Protein AF-A0A2D6N9J0-F1 (afdb_monomer_lite)

pLDDT: mean 84.47, std 14.34, range [40.88, 96.88]

Foldseek 3Di:
DDDPDDPPPQPPVRVVVVVPDDDPPDDDDKDKDFDADPVRHGDVDIDIPVVPPPDDDDDDDDDDD

Secondary structure (DSSP, 8-state):
-PPPP------HHHHHHHTTSPPTTSPPPP-EEEEEPTTS-EEEEEEEGGGGTTS----------

Structure (mmCIF, N/CA/C/O backbone):
data_AF-A0A2D6N9J0-F1
#
_entry.id   AF-A0A2D6N9J0-F1
#
loop_
_atom_site.group_PDB
_atom_site.id
_atom_site.type_symbol
_atom_site.label_atom_id
_atom_site.label_alt_id
_atom_site.label_comp_id
_atom_site.label_asym_id
_atom_site.label_entity_id
_atom_site.label_seq_id
_atom_site.pdbx_PDB_ins_code
_atom_site.Cartn_x
_atom_site.Cartn_y
_atom_site.Cartn_z
_atom_site.occupancy
_atom_site.B_iso_or_equiv
_atom_site.auth_seq_id
_atom_site.auth_comp_id
_atom_site.auth_asym_id
_atom_site.auth_atom_id
_atom_site.pdbx_PDB_model_num
ATOM 1 N N . MET A 1 1 ? 17.266 13.058 -35.478 1.00 40.88 1 MET A N 1
ATOM 2 C CA . MET A 1 1 ? 18.202 13.444 -34.403 1.00 40.88 1 MET A CA 1
ATOM 3 C C . MET A 1 1 ? 17.502 13.142 -33.086 1.00 40.88 1 MET A C 1
ATOM 5 O O . MET A 1 1 ? 16.572 13.855 -32.741 1.00 40.88 1 MET A O 1
ATOM 9 N N . ALA A 1 2 ? 17.806 12.004 -32.457 1.00 51.44 2 ALA A N 1
ATOM 10 C CA . ALA A 1 2 ? 17.191 11.620 -31.186 1.00 51.44 2 ALA A CA 1
ATOM 11 C C . ALA A 1 2 ? 17.849 12.419 -30.051 1.00 51.44 2 ALA A C 1
ATOM 13 O O . ALA A 1 2 ? 19.072 12.554 -30.037 1.00 51.44 2 ALA A O 1
ATOM 14 N N . LEU A 1 3 ? 17.042 12.980 -29.148 1.00 49.97 3 LEU A N 1
ATOM 15 C CA . LEU A 1 3 ? 17.529 13.641 -27.937 1.00 49.97 3 LEU A CA 1
ATOM 16 C C . LEU A 1 3 ? 18.343 12.632 -27.108 1.00 49.97 3 LEU A C 1
ATOM 18 O O . LEU A 1 3 ? 17.913 11.480 -26.998 1.00 49.97 3 LEU A O 1
ATOM 22 N N . PRO A 1 4 ? 19.497 13.017 -26.533 1.00 50.38 4 PRO A N 1
ATOM 23 C CA . PRO A 1 4 ? 20.211 12.130 -25.630 1.00 50.38 4 PRO A CA 1
ATOM 24 C C . PRO A 1 4 ? 19.312 11.824 -24.429 1.00 50.38 4 PRO A C 1
ATOM 26 O O . PRO A 1 4 ? 18.712 12.732 -23.850 1.00 50.38 4 PRO A O 1
ATOM 29 N N . ALA A 1 5 ? 19.208 10.541 -24.079 1.00 62.31 5 ALA A N 1
ATOM 30 C CA . ALA A 1 5 ? 18.571 10.113 -22.844 1.00 62.31 5 ALA A CA 1
ATOM 31 C C . ALA A 1 5 ? 19.225 10.875 -21.685 1.00 62.31 5 ALA A C 1
ATOM 33 O O . ALA A 1 5 ? 20.447 10.836 -21.526 1.00 62.31 5 ALA A O 1
ATOM 34 N N . GLN A 1 6 ? 18.425 11.615 -20.918 1.00 56.91 6 GLN A N 1
ATOM 35 C CA . GLN A 1 6 ? 18.912 12.231 -19.693 1.00 56.91 6 GLN A CA 1
ATOM 36 C C . GLN A 1 6 ? 19.313 11.091 -18.760 1.00 56.91 6 GLN A C 1
ATOM 38 O O . GLN A 1 6 ? 18.474 10.296 -18.349 1.00 56.91 6 GLN A O 1
ATOM 43 N N . VAL A 1 7 ? 20.610 10.963 -18.493 1.00 59.56 7 VAL A N 1
ATOM 44 C CA . VAL A 1 7 ? 21.110 9.986 -17.531 1.00 59.56 7 VAL A CA 1
ATOM 45 C C . VAL A 1 7 ? 20.791 10.549 -16.152 1.00 59.56 7 VAL A C 1
ATOM 47 O O . VAL A 1 7 ? 21.482 11.443 -15.665 1.00 59.56 7 VAL A O 1
ATOM 50 N N . GLU A 1 8 ? 19.697 10.082 -15.554 1.00 62.41 8 GLU A N 1
ATOM 51 C CA . GLU A 1 8 ? 19.404 10.360 -14.152 1.00 62.41 8 GLU A CA 1
ATOM 52 C C . GLU A 1 8 ? 20.525 9.763 -13.300 1.00 62.41 8 GLU A C 1
ATOM 54 O O . GLU A 1 8 ? 20.847 8.578 -13.390 1.00 62.41 8 GLU A O 1
ATOM 59 N N . HIS A 1 9 ? 21.162 10.598 -12.484 1.00 62.84 9 HIS A N 1
ATOM 60 C CA . HIS A 1 9 ? 22.189 10.138 -11.564 1.00 62.84 9 HIS A CA 1
ATOM 61 C C . HIS A 1 9 ? 21.507 9.503 -10.346 1.00 62.84 9 HIS A C 1
ATOM 63 O O . HIS A 1 9 ? 21.291 10.146 -9.318 1.00 62.84 9 HIS A O 1
ATOM 69 N N . VAL A 1 10 ? 21.130 8.235 -10.481 1.00 64.56 10 VAL A N 1
ATOM 70 C CA . VAL A 1 10 ? 20.518 7.445 -9.412 1.00 64.56 10 VAL A CA 1
ATOM 71 C C . VAL A 1 10 ? 21.614 7.060 -8.414 1.00 64.56 10 VAL A C 1
ATOM 73 O O . VAL A 1 10 ? 22.620 6.456 -8.782 1.00 64.56 10 VAL A O 1
ATOM 76 N N . GLY A 1 11 ? 21.476 7.455 -7.146 1.00 79.62 11 GLY A N 1
ATOM 77 C CA . GLY A 1 11 ? 22.428 7.058 -6.108 1.00 79.62 11 GLY A CA 1
ATOM 78 C C . GLY A 1 11 ? 22.407 5.538 -5.886 1.00 79.62 11 GLY A C 1
ATOM 79 O O . GLY A 1 11 ? 21.379 4.897 -6.119 1.00 79.62 11 GLY A O 1
ATOM 80 N N . PRO A 1 12 ? 23.497 4.935 -5.376 1.00 74.56 12 PRO A N 1
ATOM 81 C CA . PRO A 1 12 ? 23.619 3.476 -5.261 1.00 74.56 12 PRO A CA 1
ATOM 82 C C . PRO A 1 12 ? 22.496 2.832 -4.426 1.00 74.56 12 PRO A C 1
ATOM 84 O O . PRO A 1 12 ? 22.062 1.717 -4.704 1.00 74.56 12 PRO A O 1
ATOM 87 N N . TRP A 1 13 ? 21.963 3.551 -3.433 1.00 71.69 13 TRP A N 1
ATOM 88 C CA . TRP A 1 13 ? 20.846 3.085 -2.606 1.00 71.69 13 TRP A CA 1
ATOM 89 C C . TRP A 1 13 ? 19.490 3.116 -3.320 1.00 71.69 13 TRP A C 1
ATOM 91 O O . TRP A 1 13 ? 18.636 2.274 -3.041 1.00 71.69 13 TRP A O 1
ATOM 101 N N . GLN A 1 14 ? 19.278 4.069 -4.232 1.00 78.31 14 GLN A N 1
ATOM 102 C CA . GLN A 1 14 ? 18.064 4.123 -5.050 1.00 78.31 14 GLN A CA 1
ATOM 103 C C . GLN A 1 14 ? 18.079 3.014 -6.103 1.00 78.31 14 GLN A C 1
ATOM 105 O O . GLN A 1 14 ? 17.087 2.301 -6.241 1.00 78.31 14 GLN A O 1
ATOM 110 N N . GLN A 1 15 ? 19.233 2.786 -6.731 1.00 77.12 15 GLN A N 1
ATOM 111 C CA . GLN A 1 15 ? 19.407 1.749 -7.745 1.00 77.12 15 GLN A CA 1
ATOM 112 C C . GLN A 1 15 ? 19.137 0.345 -7.175 1.00 77.12 15 GLN A C 1
ATOM 114 O O . GLN A 1 15 ? 18.314 -0.397 -7.707 1.00 77.12 15 GLN A O 1
ATOM 119 N N . ALA A 1 16 ? 19.701 0.028 -6.004 1.00 80.62 16 ALA A N 1
ATOM 120 C CA . ALA A 1 16 ? 19.458 -1.251 -5.329 1.00 80.62 16 ALA A CA 1
ATOM 121 C C . ALA A 1 16 ? 17.990 -1.458 -4.894 1.00 80.62 16 ALA A C 1
ATOM 123 O O . ALA A 1 16 ? 17.530 -2.594 -4.752 1.00 80.62 16 ALA A O 1
ATOM 124 N N . ARG A 1 17 ? 17.240 -0.374 -4.639 1.00 82.00 17 ARG A N 1
ATOM 125 C CA . ARG A 1 17 ? 15.806 -0.446 -4.312 1.00 82.00 17 ARG A CA 1
ATOM 126 C C . ARG A 1 17 ? 14.970 -0.701 -5.562 1.00 82.00 17 ARG A C 1
ATOM 128 O O . ARG A 1 17 ? 14.028 -1.488 -5.499 1.00 82.00 17 ARG A O 1
ATOM 135 N N . GLU A 1 18 ? 15.296 -0.035 -6.661 1.00 82.94 18 GLU A N 1
ATOM 136 C CA . GLU A 1 18 ? 14.602 -0.188 -7.942 1.00 82.94 18 GLU A CA 1
ATOM 137 C C . GLU A 1 18 ? 14.779 -1.586 -8.529 1.00 82.94 18 GLU A C 1
ATOM 139 O O . GLU A 1 18 ? 13.802 -2.165 -8.992 1.00 82.94 18 GLU A O 1
ATOM 144 N N . GLU A 1 19 ? 15.963 -2.190 -8.395 1.00 85.88 19 GLU A N 1
ATOM 145 C CA . GLU A 1 19 ? 16.210 -3.585 -8.801 1.00 85.88 19 GLU A CA 1
ATOM 146 C C . GLU A 1 19 ? 15.273 -4.597 -8.122 1.00 85.88 19 GLU A C 1
ATOM 148 O O . GLU A 1 19 ? 15.004 -5.668 -8.664 1.00 85.88 19 GLU A O 1
ATOM 153 N N . ARG A 1 20 ? 14.768 -4.271 -6.926 1.00 86.12 20 ARG A N 1
ATOM 154 C CA . ARG A 1 20 ? 13.845 -5.124 -6.162 1.00 86.12 20 ARG A CA 1
ATOM 155 C C . ARG A 1 20 ? 12.382 -4.749 -6.359 1.00 86.12 20 ARG A C 1
ATOM 157 O O . ARG A 1 20 ? 11.510 -5.412 -5.794 1.00 86.12 20 ARG A O 1
ATOM 164 N N . ALA A 1 21 ? 12.097 -3.675 -7.091 1.00 88.94 21 ALA A N 1
ATOM 165 C CA . ALA A 1 21 ? 10.730 -3.273 -7.354 1.00 88.94 21 ALA A CA 1
ATOM 166 C C . ALA A 1 21 ? 10.067 -4.271 -8.321 1.00 88.94 21 ALA A C 1
ATOM 168 O O . ALA A 1 21 ? 10.703 -4.741 -9.267 1.00 88.94 21 ALA A O 1
ATOM 169 N N . PRO A 1 22 ? 8.783 -4.607 -8.113 1.00 91.50 22 PRO A N 1
ATOM 170 C CA . PRO A 1 22 ? 8.042 -5.390 -9.090 1.00 91.50 22 PRO A CA 1
ATOM 171 C C . PRO A 1 22 ? 7.948 -4.619 -10.412 1.00 91.50 22 PRO A C 1
ATOM 173 O O . PRO A 1 22 ? 7.741 -3.404 -10.425 1.00 91.50 22 PRO A O 1
ATOM 176 N N . ALA A 1 23 ? 8.063 -5.336 -11.530 1.00 92.44 23 ALA A N 1
ATOM 177 C CA . ALA A 1 23 ? 7.850 -4.759 -12.851 1.00 92.44 23 ALA A CA 1
ATOM 178 C C . ALA A 1 23 ? 6.402 -4.263 -13.015 1.00 92.44 23 ALA A C 1
ATOM 180 O O . ALA A 1 23 ? 5.470 -4.781 -12.396 1.00 92.44 23 ALA A O 1
ATOM 181 N N . VAL A 1 24 ? 6.191 -3.284 -13.896 1.00 92.38 24 VAL A N 1
ATOM 182 C CA . VAL A 1 24 ? 4.841 -2.804 -14.226 1.00 92.38 24 VAL A CA 1
ATOM 183 C C . VAL A 1 24 ? 3.993 -3.960 -14.769 1.00 92.38 24 VAL A C 1
ATOM 185 O O . VAL A 1 24 ? 4.423 -4.690 -15.658 1.00 92.38 24 VAL A O 1
ATOM 188 N N . GLY A 1 25 ? 2.786 -4.130 -14.222 1.00 92.75 25 GLY A N 1
ATOM 189 C CA . GLY A 1 25 ? 1.871 -5.224 -14.569 1.00 92.75 25 GLY A CA 1
ATOM 190 C C . GLY A 1 25 ? 2.119 -6.532 -13.809 1.00 92.75 25 GLY A C 1
ATOM 191 O O . GLY A 1 25 ? 1.258 -7.411 -13.837 1.00 92.75 25 GLY A O 1
ATOM 192 N N . ALA A 1 26 ? 3.240 -6.660 -13.091 1.00 94.12 26 ALA A N 1
ATOM 193 C CA . ALA A 1 26 ? 3.434 -7.762 -12.157 1.00 94.12 26 ALA A CA 1
ATOM 194 C C . ALA A 1 26 ? 2.502 -7.615 -10.943 1.00 94.12 26 ALA A C 1
ATOM 196 O O . ALA A 1 26 ? 2.056 -6.518 -10.595 1.00 94.12 26 ALA A O 1
ATOM 197 N N . LEU A 1 27 ? 2.224 -8.737 -10.275 1.00 90.94 27 LEU A N 1
ATOM 198 C CA . LEU A 1 27 ? 1.454 -8.728 -9.036 1.00 90.94 27 LEU A CA 1
ATOM 199 C C . LEU A 1 27 ? 2.181 -7.899 -7.974 1.00 90.94 27 LEU A C 1
ATOM 201 O O . LEU A 1 27 ? 3.363 -8.112 -7.700 1.00 90.94 27 LEU A O 1
ATOM 205 N N . ALA A 1 28 ? 1.451 -6.972 -7.356 1.00 92.25 28 ALA A N 1
ATOM 206 C CA . ALA A 1 28 ? 1.956 -6.236 -6.210 1.00 92.25 28 ALA A CA 1
ATOM 207 C C . ALA A 1 28 ? 2.236 -7.216 -5.049 1.00 92.25 28 ALA A C 1
ATOM 209 O O . ALA A 1 28 ? 1.377 -8.054 -4.757 1.00 92.25 28 ALA A O 1
ATOM 210 N N . PRO A 1 29 ? 3.401 -7.127 -4.376 1.00 92.69 29 PRO A N 1
ATOM 211 C CA . PRO A 1 29 ? 3.693 -7.942 -3.203 1.00 92.69 29 PRO A CA 1
ATOM 212 C C . PRO A 1 29 ? 2.640 -7.735 -2.113 1.00 92.69 29 PRO A C 1
ATOM 214 O O . PRO A 1 29 ? 2.307 -6.595 -1.786 1.00 92.69 29 PRO A O 1
ATOM 217 N N . ASP A 1 30 ? 2.131 -8.825 -1.536 1.00 95.69 30 ASP A N 1
ATOM 218 C CA . ASP A 1 30 ? 1.234 -8.721 -0.384 1.00 95.69 30 ASP A CA 1
ATOM 219 C C . ASP A 1 30 ? 2.015 -8.227 0.837 1.00 95.69 30 ASP A C 1
ATOM 221 O O . ASP A 1 30 ? 3.162 -8.613 1.076 1.00 95.69 30 ASP A O 1
ATOM 225 N N . PHE A 1 31 ? 1.376 -7.372 1.623 1.00 94.88 31 PHE A N 1
ATOM 226 C CA . PHE A 1 31 ? 1.913 -6.867 2.877 1.00 94.88 31 PHE A CA 1
ATOM 227 C C . PHE A 1 31 ? 0.772 -6.587 3.850 1.00 94.88 31 PHE A C 1
ATOM 229 O O . PHE A 1 31 ? -0.373 -6.386 3.441 1.00 94.88 31 PHE A O 1
ATOM 236 N N . ALA A 1 32 ? 1.101 -6.549 5.140 1.00 96.56 32 ALA A N 1
ATOM 237 C CA . ALA A 1 32 ? 0.198 -6.139 6.205 1.00 96.56 32 ALA A CA 1
ATOM 238 C C . ALA A 1 32 ? 0.736 -4.870 6.874 1.00 96.56 32 ALA A C 1
ATOM 240 O O . ALA A 1 32 ? 1.932 -4.779 7.155 1.00 96.56 32 ALA A O 1
ATOM 241 N N . LEU A 1 33 ? -0.142 -3.901 7.120 1.00 95.06 33 LEU A N 1
ATOM 242 C CA . LEU A 1 33 ? 0.177 -2.684 7.861 1.00 95.06 33 LEU A CA 1
ATOM 243 C C . LEU A 1 33 ? -0.779 -2.523 9.034 1.00 95.06 33 LEU A C 1
ATOM 245 O O . LEU A 1 33 ? -1.970 -2.832 8.942 1.00 95.06 33 LEU A O 1
ATOM 249 N N . GLU A 1 34 ? -0.263 -1.964 10.124 1.00 95.94 34 GLU A N 1
ATOM 250 C CA . GLU A 1 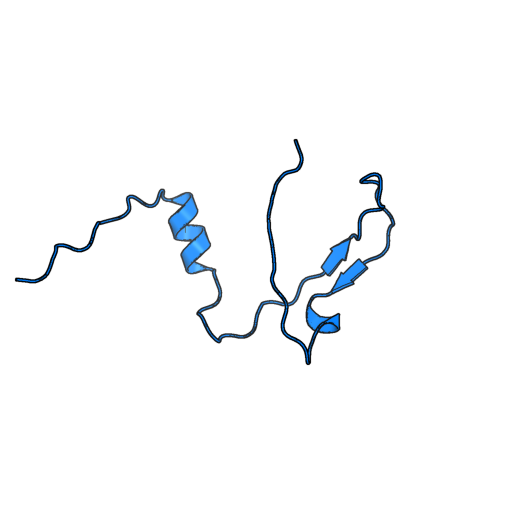34 ? -1.108 -1.534 11.224 1.00 95.94 34 GLU A CA 1
ATOM 251 C C . GLU A 1 34 ? -1.889 -0.282 10.813 1.00 95.94 34 GLU A C 1
ATOM 253 O O . GLU A 1 34 ? -1.324 0.723 10.376 1.00 95.94 34 GLU A O 1
ATOM 258 N N . ARG A 1 35 ? -3.210 -0.330 10.974 1.00 94.00 35 ARG A N 1
ATOM 259 C CA . ARG A 1 35 ? -4.067 0.828 10.754 1.00 94.00 35 ARG A CA 1
ATOM 260 C C . ARG A 1 35 ? -3.857 1.824 11.888 1.00 94.00 35 ARG A C 1
ATOM 262 O O . ARG A 1 35 ? -4.000 1.476 13.058 1.00 94.00 35 ARG A O 1
ATOM 269 N N . LEU A 1 36 ? -3.592 3.075 11.543 1.00 93.06 36 LEU A N 1
ATOM 270 C CA . LEU A 1 36 ? -3.554 4.156 12.520 1.00 93.06 36 LEU A CA 1
ATOM 271 C C . LEU A 1 36 ? -4.965 4.668 12.829 1.00 93.06 36 LEU A C 1
ATOM 273 O O . LEU A 1 36 ? -5.892 4.571 12.014 1.00 93.06 36 LEU A O 1
ATOM 277 N N . SER A 1 37 ? -5.131 5.202 14.033 1.00 92.38 37 SER A N 1
ATOM 278 C CA . SER A 1 37 ? -6.320 5.951 14.413 1.00 92.38 37 SER A CA 1
ATOM 279 C C . SER A 1 37 ? -6.321 7.323 13.720 1.00 92.38 37 SER A C 1
ATOM 281 O O . SER A 1 37 ? -5.277 7.773 13.240 1.00 92.38 37 SER A O 1
ATOM 283 N N . PRO A 1 38 ? -7.462 8.033 13.692 1.00 90.50 38 PRO A N 1
ATOM 284 C CA . PRO A 1 38 ? -7.527 9.387 13.134 1.00 90.50 38 PRO A CA 1
ATOM 285 C C . PRO A 1 38 ? -6.573 10.392 13.799 1.00 90.50 38 PRO A C 1
ATOM 287 O O . PRO A 1 38 ? -6.259 11.414 13.206 1.00 90.50 38 PRO A O 1
ATOM 290 N N . ILE A 1 39 ? -6.102 10.095 15.014 1.00 91.19 39 ILE A N 1
ATOM 291 C CA . ILE A 1 39 ? -5.147 10.907 15.780 1.00 91.19 39 ILE A CA 1
ATOM 292 C C . ILE A 1 39 ? -3.722 10.323 15.740 1.00 91.19 39 ILE A C 1
ATOM 294 O O . ILE A 1 39 ? -2.949 10.516 16.672 1.00 91.19 39 ILE A O 1
ATOM 298 N N . ALA A 1 40 ? -3.395 9.556 14.692 1.00 86.81 40 ALA A N 1
ATOM 299 C CA . ALA A 1 40 ? -2.100 8.896 14.482 1.00 86.81 40 ALA A CA 1
ATOM 300 C C . ALA A 1 40 ? -1.681 7.892 15.582 1.00 86.81 40 ALA A C 1
ATOM 302 O O . ALA A 1 40 ? -0.508 7.553 15.722 1.00 86.81 40 ALA A O 1
ATOM 303 N N . GLY A 1 41 ? -2.640 7.371 16.350 1.00 91.69 41 GLY A N 1
ATOM 304 C CA . GLY A 1 41 ? -2.395 6.346 17.365 1.00 91.69 41 GLY A CA 1
ATOM 305 C C . GLY A 1 41 ? -2.364 4.931 16.783 1.00 91.69 41 GLY A C 1
ATOM 306 O O . GLY A 1 41 ? -3.065 4.626 15.819 1.00 91.69 41 GLY A O 1
ATOM 307 N N . 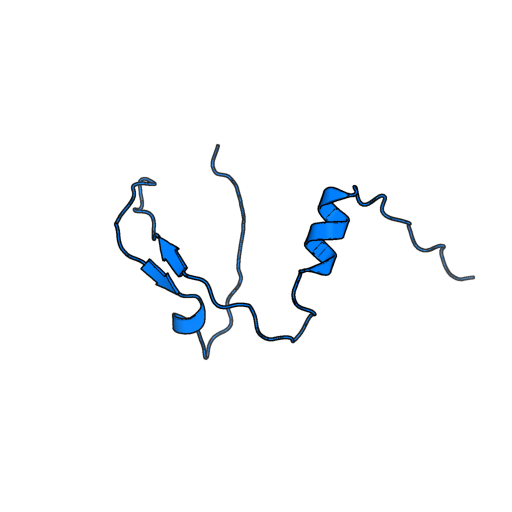ARG A 1 42 ? -1.591 4.042 17.412 1.00 94.06 42 ARG A N 1
ATOM 308 C CA . ARG A 1 42 ? -1.603 2.597 17.133 1.00 94.06 42 ARG A CA 1
ATOM 309 C C . ARG A 1 42 ? -2.958 1.996 17.508 1.00 94.06 42 ARG A C 1
ATOM 311 O O . ARG A 1 42 ? -3.515 2.346 18.546 1.00 94.06 42 ARG A O 1
ATOM 318 N N . THR A 1 43 ? -3.499 1.110 16.674 1.00 95.75 43 THR A N 1
ATOM 319 C CA . THR A 1 43 ? -4.816 0.485 16.916 1.00 95.75 43 THR A CA 1
ATOM 320 C C . THR A 1 43 ? -4.738 -1.019 17.147 1.00 95.75 43 THR A C 1
ATOM 322 O O . THR A 1 43 ? -5.741 -1.624 17.517 1.00 95.75 43 THR A O 1
ATOM 325 N N . GLY A 1 44 ? -3.590 -1.649 16.880 1.00 95.44 44 GLY A N 1
ATOM 326 C CA . GLY A 1 44 ? -3.428 -3.105 16.890 1.00 95.44 44 GLY A CA 1
ATOM 327 C C . GLY A 1 44 ? -4.141 -3.832 15.742 1.00 95.44 44 GLY A C 1
ATOM 328 O O . GLY A 1 44 ? -3.931 -5.029 15.551 1.00 95.44 44 GLY A O 1
ATOM 329 N N . ARG A 1 45 ? -4.957 -3.134 14.941 1.00 96.12 45 ARG A N 1
ATOM 330 C CA . ARG A 1 45 ? -5.663 -3.718 13.801 1.00 96.12 45 ARG A CA 1
ATOM 331 C C . ARG A 1 45 ? -4.773 -3.712 12.565 1.00 96.12 45 ARG A C 1
ATOM 333 O O . ARG A 1 45 ? -4.273 -2.670 12.154 1.00 96.12 45 ARG A O 1
ATOM 340 N N . GLN A 1 46 ? -4.656 -4.872 11.934 1.00 96.62 46 GLN A N 1
ATOM 341 C CA . GLN A 1 46 ? -3.942 -5.045 10.673 1.00 96.62 46 GLN A CA 1
ATOM 342 C C . GLN A 1 46 ? -4.875 -4.823 9.473 1.00 96.62 46 GLN A C 1
ATOM 344 O O . GLN A 1 46 ? -6.083 -5.069 9.555 1.00 96.62 46 GLN A O 1
ATOM 349 N N . ALA A 1 47 ? -4.307 -4.368 8.363 1.00 94.62 47 ALA A N 1
ATOM 350 C CA . ALA A 1 47 ? -4.923 -4.351 7.039 1.00 94.62 47 ALA A CA 1
ATOM 351 C C . ALA A 1 47 ? -3.941 -4.964 6.038 1.00 94.62 47 ALA A C 1
ATOM 353 O O . ALA A 1 47 ? -2.756 -4.618 6.071 1.00 94.62 47 ALA A O 1
ATOM 354 N N . ARG A 1 48 ? -4.411 -5.865 5.168 1.00 96.88 48 ARG A N 1
ATOM 355 C CA . ARG A 1 48 ? -3.574 -6.491 4.136 1.00 96.88 48 ARG A CA 1
ATOM 356 C C . ARG A 1 48 ?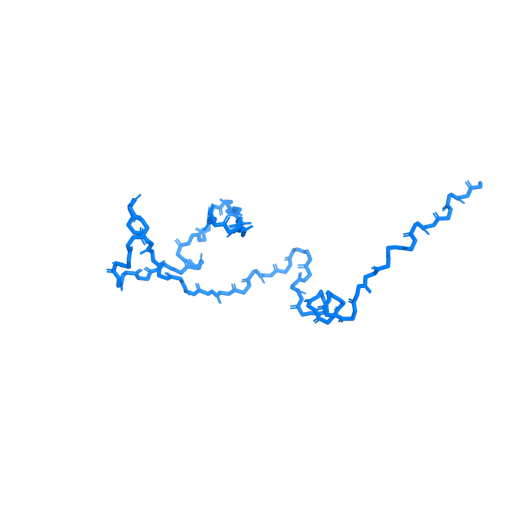 -3.887 -5.910 2.769 1.00 96.88 48 ARG A C 1
ATOM 358 O O . ARG A 1 48 ? -5.039 -5.593 2.482 1.00 96.88 48 ARG A O 1
ATOM 365 N N . LEU A 1 49 ? -2.885 -5.814 1.896 1.00 95.69 49 LEU A N 1
ATOM 366 C CA . LEU A 1 49 ? -3.118 -5.378 0.514 1.00 95.69 49 LEU A CA 1
ATOM 367 C C . LEU A 1 49 ? -4.097 -6.318 -0.204 1.00 95.69 49 LEU A C 1
ATOM 369 O O . LEU A 1 49 ? -5.006 -5.866 -0.903 1.00 95.69 49 LEU A O 1
ATOM 373 N N . SER A 1 50 ? -3.940 -7.623 0.015 1.00 95.75 50 SER A N 1
ATOM 374 C CA . SER A 1 50 ? -4.808 -8.665 -0.538 1.00 95.75 50 SER A CA 1
ATOM 375 C C . SER A 1 50 ? -6.294 -8.515 -0.178 1.00 95.75 50 SER A C 1
ATOM 377 O O . SER A 1 50 ? -7.131 -8.955 -0.965 1.00 95.75 50 SER A O 1
ATOM 379 N N . ASP A 1 51 ? -6.644 -7.817 0.909 1.00 95.62 51 ASP A N 1
ATOM 380 C CA . ASP A 1 51 ? -8.040 -7.531 1.284 1.00 95.62 51 ASP A CA 1
ATOM 381 C C . ASP A 1 51 ? -8.729 -6.545 0.312 1.00 95.62 51 ASP A C 1
ATOM 383 O O . ASP A 1 51 ? -9.943 -6.337 0.368 1.00 95.62 51 ASP A O 1
ATOM 387 N N . HIS A 1 52 ? -7.967 -5.896 -0.574 1.00 94.25 52 HIS A N 1
ATOM 388 C CA . HIS A 1 52 ? -8.455 -4.896 -1.526 1.00 94.25 52 HIS A CA 1
ATOM 389 C C . HIS A 1 52 ? -8.493 -5.390 -2.981 1.00 94.25 52 HIS A C 1
ATOM 391 O O . HIS A 1 52 ? -8.659 -4.573 -3.8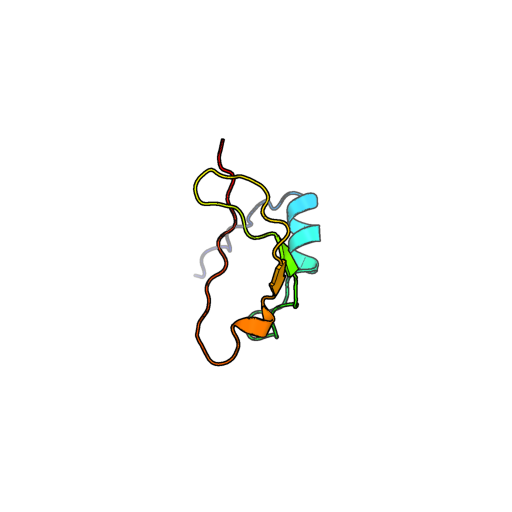87 1.00 94.25 52 HIS A O 1
ATOM 397 N N . GLN A 1 53 ? -8.362 -6.696 -3.226 1.00 92.81 53 GLN A N 1
ATOM 398 C CA . GLN A 1 53 ? -8.486 -7.264 -4.573 1.00 92.81 53 GLN A CA 1
ATOM 399 C C . GLN A 1 53 ? -9.866 -6.996 -5.204 1.00 92.81 53 GLN A C 1
ATOM 401 O O . GLN A 1 53 ? -10.857 -6.758 -4.516 1.00 92.81 53 GLN A O 1
ATOM 406 N N . GLY A 1 54 ? -9.927 -7.022 -6.539 1.00 93.69 54 GLY A N 1
ATOM 407 C CA . GLY A 1 54 ? -11.161 -6.782 -7.301 1.00 93.69 54 GLY A CA 1
ATOM 408 C C . GLY A 1 54 ? -11.531 -5.305 -7.482 1.00 93.69 54 GLY A C 1
ATOM 409 O O . GLY A 1 54 ? -12.555 -5.004 -8.091 1.00 93.69 54 GLY A O 1
ATOM 410 N N . ARG A 1 55 ? -10.699 -4.376 -6.999 1.00 94.62 55 ARG A N 1
ATOM 411 C CA . ARG A 1 55 ? -10.840 -2.933 -7.232 1.00 94.62 55 ARG A CA 1
ATOM 412 C C . ARG A 1 55 ? -9.483 -2.274 -7.503 1.00 94.62 55 ARG A C 1
ATOM 414 O O . ARG A 1 55 ? -8.472 -2.758 -6.998 1.00 94.62 55 ARG A O 1
ATOM 421 N N . PRO A 1 56 ? -9.443 -1.158 -8.250 1.00 94.56 56 PRO A N 1
ATOM 422 C CA . PRO A 1 56 ? -8.241 -0.340 -8.359 1.00 94.56 56 PRO A CA 1
ATOM 423 C C . PRO A 1 56 ? -7.822 0.222 -6.994 1.00 94.56 56 PRO A C 1
ATOM 425 O O . PRO A 1 56 ? -8.663 0.690 -6.224 1.00 94.56 56 PRO A O 1
ATOM 428 N N . VAL A 1 57 ? -6.520 0.198 -6.705 1.00 94.44 57 VAL A N 1
ATOM 429 C CA . VAL A 1 57 ? -5.925 0.732 -5.470 1.00 94.44 57 VAL A CA 1
ATOM 430 C C . VAL A 1 57 ? -4.665 1.511 -5.826 1.00 94.44 57 VAL A C 1
ATOM 432 O O . VAL A 1 57 ? -3.866 1.053 -6.638 1.00 94.44 57 VAL A O 1
ATOM 435 N N . ALA A 1 58 ? -4.470 2.665 -5.190 1.00 94.38 58 ALA A N 1
ATOM 436 C CA . ALA A 1 58 ? -3.218 3.414 -5.228 1.00 94.38 58 ALA A CA 1
ATOM 437 C C . ALA A 1 58 ? -2.526 3.332 -3.860 1.00 94.38 58 ALA A C 1
ATOM 439 O O . ALA A 1 58 ? -3.183 3.454 -2.824 1.00 94.38 58 ALA A O 1
ATOM 440 N N . LEU A 1 59 ? -1.205 3.140 -3.857 1.00 92.06 59 LEU A N 1
ATOM 441 C CA . LEU A 1 59 ? -0.376 3.177 -2.653 1.00 92.06 59 LEU A CA 1
ATOM 442 C C . LEU A 1 59 ? 0.396 4.493 -2.622 1.00 92.06 59 LEU A C 1
ATOM 444 O O . LEU A 1 59 ? 1.136 4.799 -3.554 1.00 92.06 59 LEU A O 1
ATOM 448 N N . VAL A 1 60 ? 0.225 5.258 -1.547 1.00 91.81 60 VAL A N 1
ATOM 449 C CA . VAL A 1 60 ? 0.913 6.535 -1.345 1.00 91.81 60 VAL A CA 1
ATOM 450 C C . VAL A 1 60 ? 1.791 6.407 -0.110 1.00 91.81 60 VAL A C 1
ATOM 452 O O . VAL A 1 60 ? 1.296 6.141 0.984 1.00 91.81 60 VAL A O 1
ATOM 455 N N . PHE A 1 61 ? 3.096 6.586 -0.296 1.00 88.81 61 PHE A N 1
ATOM 456 C CA . PHE A 1 61 ? 4.074 6.612 0.786 1.00 88.81 61 PHE A CA 1
ATOM 457 C C . PHE A 1 61 ? 4.463 8.062 1.055 1.00 88.81 61 PHE A C 1
ATOM 459 O O . PHE A 1 61 ? 4.824 8.790 0.134 1.00 88.81 61 PHE A O 1
ATOM 466 N N . GLY A 1 62 ? 4.401 8.473 2.314 1.00 87.19 62 GLY A N 1
ATOM 467 C CA . GLY A 1 62 ? 4.794 9.807 2.744 1.00 87.19 62 GLY A CA 1
ATOM 468 C C . GLY A 1 62 ? 5.193 9.800 4.211 1.0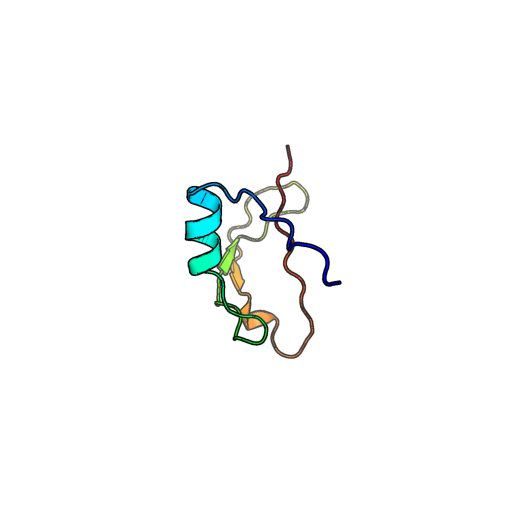0 87.19 62 GLY A C 1
ATOM 469 O O . GLY A 1 62 ? 4.924 8.840 4.935 1.00 87.19 62 GLY A O 1
ATOM 470 N N . SER A 1 63 ? 5.839 10.874 4.642 1.00 80.56 63 SER A N 1
ATOM 471 C CA . SER A 1 63 ? 6.097 11.148 6.050 1.00 80.56 63 SER A CA 1
ATOM 472 C C . SER A 1 63 ? 5.153 12.241 6.526 1.00 80.56 63 SER A C 1
ATOM 474 O O . SER A 1 63 ? 4.976 13.248 5.844 1.00 80.56 63 SER A O 1
ATOM 476 N N . TYR A 1 64 ? 4.580 12.054 7.708 1.00 68.44 64 TYR A N 1
ATOM 477 C CA . TYR A 1 64 ? 3.966 13.140 8.457 1.00 68.44 64 TYR A CA 1
ATOM 478 C C . TYR A 1 64 ? 5.001 13.607 9.483 1.00 68.44 64 TYR A C 1
ATOM 480 O O . TYR A 1 64 ? 5.284 12.879 10.435 1.00 68.44 64 TYR A O 1
ATOM 488 N N . THR A 1 65 ? 5.631 14.752 9.220 1.00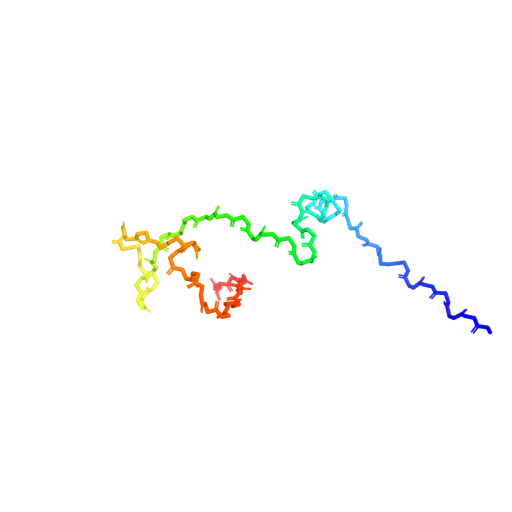 60.72 65 THR A N 1
ATOM 489 C CA . THR A 1 65 ? 6.502 15.469 10.166 1.00 60.72 65 THR A CA 1
ATOM 490 C C . THR A 1 65 ? 5.795 16.714 10.650 1.00 60.72 65 THR A C 1
ATOM 492 O O . THR A 1 65 ? 5.266 17.422 9.762 1.00 60.72 65 THR A O 1
#

Sequence (65 aa):
MALPAQVEHVGPWQQAREERAPAVGALAPDFALERLSPIAGRTGRQARLSDHQGRPVALVFGSYT

Radius of gyration: 17.5 Å; chains: 1; bounding box: 35×24×52 Å